Protein AF-0000000085232659 (afdb_homodimer)

Nearest PDB structures (foldseek):
  5zkt-assembly1_A  TM=5.871E-01  e=2.850E+00  Oryza sativa Japonica Group
  7vp2-assembly1_B  TM=5.818E-01  e=3.569E+00  Arabidopsis thaliana
  7vp4-assembly1_B  TM=5.815E-01  e=6.034E+00  Arabidopsis thaliana
  7vp2-assembly1_B  TM=5.464E-01  e=2.711E+00  Arabidopsis thaliana
  5zkt-assembly1_A  TM=5.868E-01  e=3.591E+00  Oryza sativa Japonica Group

Secondary structure (DSSP, 8-state):
-----------HHHHHHHHHHHHHHHTTEEE-GGGHHHHHHHHHHHT-S-HHHHHHHHHHHHHHS--------/-----------HHHHHHHHHHHHHHHTTEEE-GGGHHHHHHHHHHHT-SSHHHHHHHHHHHHHHS--------

Solvent-accessible surface area (backbone atoms only — not comparable to full-atom values): 8697 Å² total; per-residue (Å²): 127,80,76,66,77,81,78,80,81,75,52,71,67,55,50,52,53,49,53,52,51,53,53,59,47,56,74,28,44,46,50,25,50,88,32,39,65,60,51,52,50,50,30,60,74,71,66,48,93,46,57,28,52,47,44,43,52,44,51,49,43,51,71,65,55,67,59,64,64,79,72,74,131,126,84,77,66,78,82,79,81,82,74,50,72,67,55,50,52,53,49,52,52,52,52,54,60,46,56,73,29,44,45,49,26,52,87,32,38,64,60,51,51,49,49,29,60,72,71,68,49,92,47,56,29,52,46,44,43,53,45,50,49,42,50,72,64,54,65,60,65,67,79,74,74,130

Radius of gyration: 20.01 Å; Cα contacts (8 Å, |Δi|>4): 107; chains: 2; bounding box: 50×51×41 Å

Organism: Amphiprion ocellaris (NCBI:txid80972)

pLDDT: mean 86.61, std 15.6, range [41.09, 98.44]

Structure (mmCIF, N/CA/C/O backbone):
data_AF-0000000085232659-model_v1
#
loop_
_entity.id
_entity.type
_entity.pdbx_description
1 polymer 'Uncharacterized protein'
#
loop_
_atom_site.group_PDB
_atom_site.id
_atom_site.type_symbol
_atom_site.label_atom_id
_atom_site.label_alt_id
_atom_site.label_comp_id
_atom_site.label_asym_id
_atom_site.label_entity_id
_atom_site.label_seq_id
_atom_site.pdbx_PDB_ins_code
_atom_site.Cartn_x
_atom_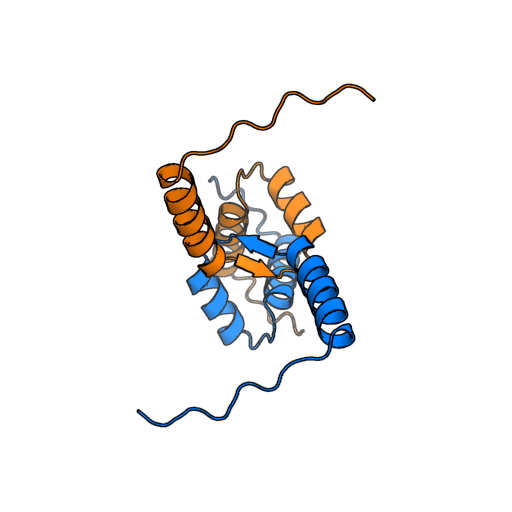site.Cartn_y
_atom_site.Cartn_z
_atom_site.occupancy
_atom_site.B_iso_or_equiv
_atom_site.auth_seq_id
_atom_site.auth_comp_id
_atom_site.auth_asym_id
_atom_site.auth_atom_id
_atom_site.pdbx_PDB_model_num
ATOM 1 N N . MET A 1 1 ? -26.594 26.578 -4.797 1 50.31 1 MET A N 1
ATOM 2 C CA . MET A 1 1 ? -25.594 25.781 -4.094 1 50.31 1 MET A CA 1
ATOM 3 C C . MET A 1 1 ? -26.203 25.094 -2.875 1 50.31 1 MET A C 1
ATOM 5 O O . MET A 1 1 ? -26.781 25.75 -2.012 1 50.31 1 MET A O 1
ATOM 9 N N . ALA A 1 2 ? -26.703 23.875 -2.996 1 59.41 2 ALA A N 1
ATOM 10 C CA . ALA A 1 2 ? -27.328 23.219 -1.857 1 59.41 2 ALA A CA 1
ATOM 11 C C . ALA A 1 2 ? -26.438 23.266 -0.625 1 59.41 2 ALA A C 1
ATOM 13 O O . ALA A 1 2 ? -25.219 23.109 -0.729 1 59.41 2 ALA A O 1
ATOM 14 N N . LYS A 1 3 ? -26.797 24.109 0.342 1 60.75 3 LYS A N 1
ATOM 15 C CA . LYS A 1 3 ? -26.062 24.141 1.608 1 60.75 3 LYS A CA 1
ATOM 16 C C . LYS A 1 3 ? -25.875 22.734 2.172 1 60.75 3 LYS A C 1
ATOM 18 O O . LYS A 1 3 ? -26.844 22 2.336 1 60.75 3 LYS A O 1
ATOM 23 N N . GLY A 1 4 ? -24.922 22.109 1.786 1 60.62 4 GLY A N 1
ATOM 24 C CA . GLY A 1 4 ? -24.656 20.797 2.348 1 60.62 4 GLY A CA 1
ATOM 25 C C . GLY A 1 4 ? -24.938 20.719 3.834 1 60.62 4 GLY A C 1
ATOM 26 O O . GLY A 1 4 ? -25.109 21.734 4.496 1 60.62 4 GLY A O 1
ATOM 27 N N . ARG A 1 5 ? -25.547 19.672 4.301 1 73.56 5 ARG A N 1
ATOM 28 C CA . ARG A 1 5 ? -25.766 19.469 5.73 1 73.56 5 ARG A CA 1
ATOM 29 C C . ARG A 1 5 ? -24.531 19.844 6.539 1 73.56 5 ARG A C 1
ATOM 31 O O . ARG A 1 5 ? -23.406 19.547 6.121 1 73.56 5 ARG A O 1
ATOM 38 N N . PRO A 1 6 ? -24.797 20.766 7.527 1 76.06 6 PRO A N 1
ATOM 39 C CA . PRO A 1 6 ? -23.641 21.125 8.344 1 76.06 6 PRO A CA 1
ATOM 40 C C . PRO A 1 6 ? -22.828 19.906 8.781 1 76.06 6 PRO A C 1
ATOM 42 O O . PRO A 1 6 ? -23.391 18.844 9.07 1 76.06 6 PRO A O 1
ATOM 45 N N . ARG A 1 7 ? -21.453 19.844 8.602 1 74.94 7 ARG A N 1
ATOM 46 C CA . ARG A 1 7 ? -20.562 18.75 9.008 1 74.94 7 ARG A CA 1
ATOM 47 C C . ARG A 1 7 ? -20.594 18.562 10.523 1 74.94 7 ARG A C 1
ATOM 49 O O . ARG A 1 7 ? -20.609 19.547 11.273 1 74.94 7 ARG A O 1
ATOM 56 N N . ARG A 1 8 ? -21.078 17.422 11.086 1 81.94 8 ARG A N 1
ATOM 57 C CA . ARG A 1 8 ? -20.984 17.078 12.5 1 81.94 8 ARG A CA 1
ATOM 58 C C . ARG A 1 8 ? -19.562 17.21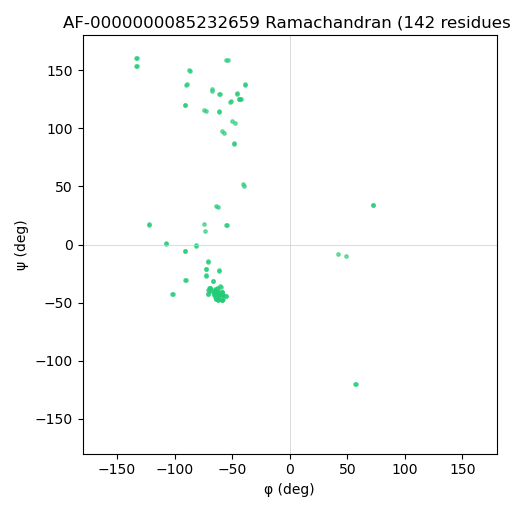9 13.008 1 81.94 8 ARG A C 1
ATOM 60 O O . ARG A 1 8 ? -18.625 16.766 12.344 1 81.94 8 ARG A O 1
ATOM 67 N N . ILE A 1 9 ? -19.453 18.094 14.094 1 87.69 9 ILE A N 1
ATOM 68 C CA . ILE A 1 9 ? -18.125 18.234 14.695 1 87.69 9 ILE A CA 1
ATOM 69 C C . ILE A 1 9 ? -17.812 16.969 15.516 1 87.69 9 ILE A C 1
ATOM 71 O O . ILE A 1 9 ? -18.562 16.625 16.422 1 87.69 9 ILE A O 1
ATOM 75 N N . ARG A 1 10 ? -16.797 16.156 15.156 1 84 10 ARG A N 1
ATOM 76 C CA . ARG A 1 10 ? -16.375 14.961 15.883 1 84 10 ARG A CA 1
ATOM 77 C C . ARG A 1 10 ? -15.766 15.328 17.234 1 84 10 ARG A C 1
ATOM 79 O O . ARG A 1 10 ? -15.117 16.375 17.359 1 84 10 ARG A O 1
ATOM 86 N N . SER A 1 11 ? -16.125 14.68 18.234 1 90.62 11 SER A N 1
ATOM 87 C CA . SER A 1 11 ? -15.57 14.883 19.562 1 90.62 11 SER A CA 1
ATOM 88 C C . SER A 1 11 ? -14.047 14.742 19.547 1 90.62 11 SER A C 1
ATOM 90 O O . SER A 1 11 ? -13.484 14.18 18.609 1 90.62 11 SER A O 1
ATOM 92 N N . ALA A 1 12 ? -13.438 15.336 20.594 1 91 12 ALA A N 1
ATOM 93 C CA . ALA A 1 12 ? -11.992 15.227 20.75 1 91 12 ALA A CA 1
ATOM 94 C C . ALA A 1 12 ? -11.562 13.766 20.859 1 91 12 ALA A C 1
ATOM 96 O O . ALA A 1 12 ? -10.523 13.375 20.328 1 91 12 ALA A O 1
ATOM 97 N N . GLU A 1 13 ? -12.297 12.977 21.625 1 92.88 13 GLU A N 1
ATOM 98 C CA . GLU A 1 13 ? -12.016 11.555 21.812 1 92.88 13 GLU A CA 1
ATOM 99 C C . GLU A 1 13 ? -12.039 10.812 20.484 1 92.88 13 GLU A C 1
ATOM 101 O O . GLU A 1 13 ? -11.164 9.984 20.203 1 92.88 13 GLU A O 1
ATOM 106 N N . HIS A 1 14 ? -13.016 11.07 19.781 1 93.75 14 HIS A N 1
ATOM 107 C CA . HIS A 1 14 ? -13.125 10.438 18.469 1 93.75 14 HIS A CA 1
ATOM 108 C C . HIS A 1 14 ? -11.938 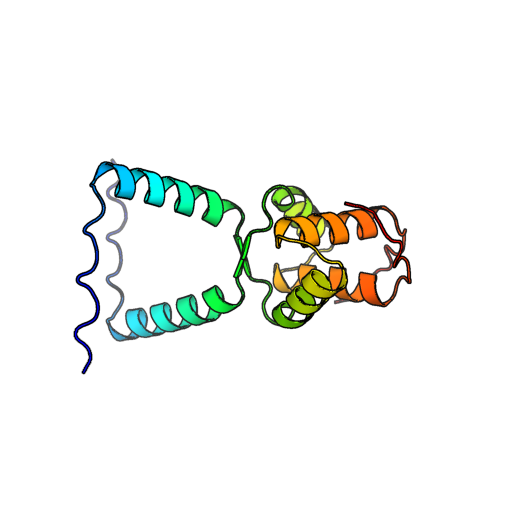10.797 17.594 1 93.75 14 HIS A C 1
ATOM 110 O O . HIS A 1 14 ? -11.414 9.945 16.875 1 93.75 14 HIS A O 1
ATOM 116 N N . LYS A 1 15 ? -11.609 11.992 17.656 1 93.38 15 LYS A N 1
ATOM 117 C CA . LYS A 1 15 ? -10.492 12.453 16.844 1 93.38 15 LYS A CA 1
ATOM 118 C C . LYS A 1 15 ? -9.203 11.727 17.219 1 93.38 15 LYS A C 1
ATOM 120 O O . LYS A 1 15 ? -8.414 11.359 16.344 1 93.38 15 LYS A O 1
ATOM 125 N N . LEU A 1 16 ? -9.016 11.594 18.453 1 93.31 16 LEU A N 1
ATOM 126 C CA . LEU A 1 16 ? -7.824 10.906 18.938 1 93.31 16 LEU A CA 1
ATOM 127 C C . LEU A 1 16 ? -7.832 9.438 18.516 1 93.31 16 LEU A C 1
ATOM 129 O O . LEU A 1 16 ? -6.801 8.906 18.109 1 93.31 16 LEU A O 1
ATOM 133 N N . LYS A 1 17 ? -8.906 8.805 18.656 1 94.12 17 LYS A N 1
ATOM 134 C CA . LYS A 1 17 ? -9.031 7.402 18.266 1 94.12 17 LYS A CA 1
ATOM 135 C C . LYS A 1 17 ? -8.789 7.227 16.766 1 94.12 17 LYS A C 1
ATOM 137 O O . LYS A 1 17 ? -8.117 6.277 16.344 1 94.12 17 LYS A O 1
ATOM 142 N N . LYS A 1 18 ? -9.328 8.141 16.062 1 93.19 18 LYS A N 1
ATOM 143 C CA . LYS A 1 18 ? -9.156 8.086 14.617 1 93.19 18 LYS A CA 1
ATOM 144 C C . LYS A 1 18 ? -7.688 8.242 14.234 1 93.19 18 LYS A C 1
ATOM 146 O O . LYS A 1 18 ? -7.188 7.516 13.367 1 93.19 18 LYS A O 1
ATOM 151 N N . THR A 1 19 ? -7.074 9.227 14.859 1 92.38 19 THR A N 1
ATOM 152 C CA . THR A 1 19 ? -5.652 9.453 14.609 1 92.38 19 THR A CA 1
ATOM 153 C C . THR A 1 19 ? -4.852 8.18 14.875 1 92.38 19 THR A C 1
ATOM 155 O O . THR A 1 19 ? -3.945 7.844 14.109 1 92.38 19 THR A O 1
ATOM 158 N N . GLY A 1 20 ? -5.102 7.496 15.938 1 91 20 GLY A N 1
ATOM 159 C CA . GLY A 1 20 ? -4.438 6.242 16.266 1 91 20 GLY A CA 1
ATOM 160 C C . GLY A 1 20 ? -4.676 5.156 15.234 1 91 20 GLY A C 1
ATOM 161 O O . GLY A 1 20 ? -3.742 4.449 14.844 1 91 20 GLY A O 1
ATOM 162 N N . TYR A 1 21 ? -5.828 5.07 14.812 1 90.25 21 TYR A N 1
ATOM 163 C CA . TYR A 1 21 ? -6.203 4.094 13.797 1 90.25 21 TYR A CA 1
ATOM 164 C C . TYR A 1 21 ? -5.48 4.371 12.484 1 90.25 21 TYR A C 1
ATOM 166 O O . TYR A 1 21 ? -4.93 3.453 11.867 1 90.25 21 TYR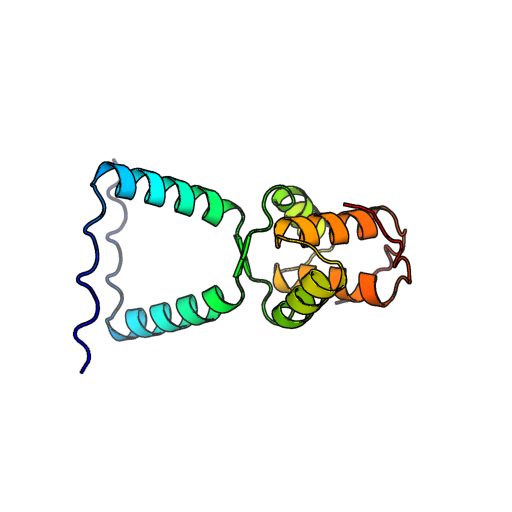 A O 1
ATOM 174 N N . ASP A 1 22 ? -5.48 5.527 12.094 1 90.81 22 ASP A N 1
ATOM 175 C CA . ASP A 1 22 ? -4.812 5.922 10.859 1 90.81 22 ASP A CA 1
ATOM 176 C C . ASP A 1 22 ? -3.309 5.664 10.945 1 90.81 22 ASP A C 1
ATOM 178 O O . ASP A 1 22 ? -2.693 5.234 9.969 1 90.81 22 ASP A O 1
ATOM 182 N N . GLN A 1 23 ? -2.789 5.969 12.094 1 93.56 23 GLN A N 1
ATOM 183 C CA . GLN A 1 23 ? -1.363 5.746 12.305 1 93.56 23 GLN A CA 1
ATOM 184 C C . GLN A 1 23 ? -1.018 4.262 12.211 1 93.56 23 GLN A C 1
ATOM 186 O O . GLN A 1 23 ? 0.007 3.895 11.633 1 93.56 23 GLN A O 1
ATOM 191 N N . SER A 1 24 ? -1.817 3.439 12.742 1 91.88 24 SER A N 1
ATOM 192 C CA . SER A 1 24 ? -1.597 1.997 12.711 1 91.88 24 SER A CA 1
ATOM 193 C C . SER A 1 24 ? -1.671 1.464 11.281 1 91.88 24 SER A C 1
ATOM 195 O O . 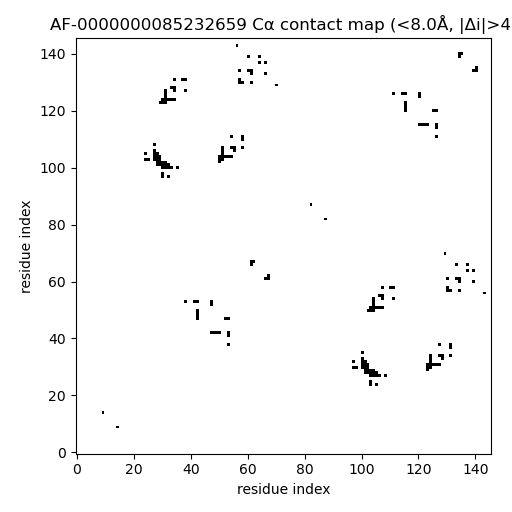SER A 1 24 ? -0.878 0.602 10.898 1 91.88 24 SER A O 1
ATOM 197 N N . ARG A 1 25 ? -2.533 1.959 10.531 1 93.31 25 ARG A N 1
ATOM 198 C CA . ARG A 1 25 ? -2.709 1.529 9.148 1 93.31 25 ARG A CA 1
ATOM 199 C C . ARG A 1 25 ? -1.534 1.975 8.281 1 93.31 25 ARG A C 1
ATOM 201 O O . ARG A 1 25 ? -1.12 1.256 7.371 1 93.31 25 ARG A O 1
ATOM 208 N N . ALA A 1 26 ? -1.113 3.145 8.625 1 93.94 26 ALA A N 1
ATOM 209 C CA . ALA A 1 26 ? -0.032 3.736 7.844 1 93.94 26 ALA A CA 1
ATOM 210 C C . ALA A 1 26 ? 1.231 2.885 7.922 1 93.94 26 ALA A C 1
ATOM 212 O O . ALA A 1 26 ? 2.061 2.908 7.008 1 93.94 26 ALA A O 1
ATOM 213 N N . LYS A 1 27 ? 1.312 2.061 8.977 1 95.44 27 LYS A N 1
ATOM 214 C CA . LYS A 1 27 ? 2.506 1.249 9.195 1 95.44 27 LYS A CA 1
ATOM 215 C C . LYS A 1 27 ? 2.582 0.105 8.188 1 95.44 27 LYS A C 1
ATOM 217 O O . LYS A 1 27 ? 3.668 -0.39 7.879 1 95.44 27 LYS A O 1
ATOM 222 N N . THR A 1 28 ? 1.475 -0.257 7.598 1 96.81 28 THR A N 1
ATOM 223 C CA . THR A 1 28 ? 1.451 -1.411 6.703 1 96.81 28 THR A CA 1
ATOM 224 C C . THR A 1 28 ? 0.953 -1.014 5.316 1 96.81 28 THR A C 1
ATOM 226 O O . THR A 1 28 ? 0.534 -1.868 4.535 1 96.81 28 THR A O 1
ATOM 229 N N . ARG A 1 29 ? 0.987 0.325 5.051 1 97.56 29 ARG A N 1
ATOM 230 C CA . ARG A 1 29 ? 0.633 0.805 3.719 1 97.56 29 ARG A CA 1
ATOM 231 C C . ARG A 1 29 ? 1.859 0.868 2.814 1 97.56 29 ARG A C 1
ATOM 233 O O . ARG A 1 29 ? 2.939 1.269 3.254 1 97.56 29 ARG A O 1
ATOM 240 N N . ILE A 1 30 ? 1.677 0.413 1.541 1 97.88 30 ILE A N 1
ATOM 241 C CA . ILE A 1 30 ? 2.768 0.416 0.573 1 97.88 30 ILE A CA 1
ATOM 242 C C . ILE A 1 30 ? 2.283 1.002 -0.751 1 97.88 30 ILE A C 1
ATOM 244 O O . ILE A 1 30 ? 1.081 1.017 -1.026 1 97.88 30 ILE A O 1
ATOM 248 N N . ASN A 1 31 ? 3.211 1.578 -1.531 1 97.94 31 ASN A N 1
ATOM 249 C CA . ASN A 1 31 ? 2.924 2.076 -2.873 1 97.94 31 ASN A CA 1
ATOM 250 C C . ASN A 1 31 ? 3.178 1.01 -3.934 1 97.94 31 ASN A C 1
ATOM 252 O O . ASN A 1 31 ? 4.312 0.56 -4.109 1 97.94 31 ASN A O 1
ATOM 256 N N . ILE A 1 32 ? 2.113 0.674 -4.676 1 98.44 32 ILE A N 1
ATOM 257 C CA . ILE A 1 32 ? 2.291 -0.396 -5.648 1 98.44 32 ILE A CA 1
ATOM 258 C C . ILE A 1 32 ? 2.303 0.187 -7.062 1 98.44 32 ILE A C 1
ATOM 260 O O . ILE A 1 32 ? 2.424 -0.549 -8.039 1 98.44 32 ILE A O 1
ATOM 264 N N . GLY A 1 33 ? 2.186 1.431 -7.172 1 96.25 33 GLY A N 1
ATOM 265 C CA . GLY A 1 33 ? 2.436 2.162 -8.406 1 96.25 33 GLY A CA 1
ATOM 266 C C . GLY A 1 33 ? 1.592 1.677 -9.57 1 96.25 33 GLY A C 1
ATOM 267 O O . GLY A 1 33 ? 0.364 1.624 -9.469 1 96.25 33 GLY A O 1
ATOM 268 N N . GLU A 1 34 ? 2.348 1.223 -10.609 1 96.56 34 GLU A N 1
ATOM 269 C CA . GLU A 1 34 ? 1.698 0.888 -11.875 1 96.56 34 GLU A CA 1
ATOM 270 C C . GLU A 1 34 ? 0.875 -0.39 -11.75 1 96.56 34 GLU A C 1
ATOM 272 O O . GLU A 1 34 ? 0.016 -0.667 -12.594 1 96.56 34 GLU A O 1
ATOM 277 N N . ALA A 1 35 ? 1.07 -1.122 -10.742 1 98.06 35 ALA A N 1
ATOM 278 C CA . ALA A 1 35 ? 0.367 -2.391 -10.562 1 98.06 35 ALA A CA 1
ATOM 279 C C . ALA A 1 35 ? -1.035 -2.164 -10 1 98.06 35 ALA A C 1
ATOM 281 O O . ALA A 1 35 ? -1.848 -3.092 -9.953 1 98.06 35 ALA A O 1
ATOM 282 N N . PHE A 1 36 ? -1.371 -0.956 -9.758 1 98.31 36 PHE A N 1
ATOM 283 C CA . PHE A 1 36 ? -2.568 -0.653 -8.977 1 98.31 36 PHE A CA 1
ATOM 284 C C . PHE A 1 36 ? -3.816 -1.171 -9.688 1 98.31 36 PHE A C 1
ATOM 286 O O . PHE A 1 36 ? -4.652 -1.834 -9.07 1 98.31 36 PHE A O 1
ATOM 293 N N . GLN A 1 37 ? -3.893 -0.872 -10.93 1 97.94 37 GLN A N 1
ATOM 294 C CA . GLN A 1 37 ? -5.098 -1.282 -11.648 1 97.94 37 GLN A CA 1
ATOM 295 C C . GLN A 1 37 ? -5.195 -2.803 -11.727 1 97.94 37 GLN A C 1
ATOM 297 O O . GLN A 1 37 ? -6.273 -3.373 -11.531 1 97.94 37 GLN A O 1
ATOM 302 N N . ARG A 1 38 ? -4.133 -3.449 -12.008 1 97.5 38 ARG A N 1
ATOM 303 C CA . ARG A 1 38 ? -4.117 -4.906 -12.055 1 97.5 38 ARG A CA 1
ATOM 304 C C . ARG A 1 38 ? -4.461 -5.508 -10.695 1 97.5 38 ARG A C 1
ATOM 306 O O . ARG A 1 38 ? -5.125 -6.543 -10.617 1 97.5 38 ARG A O 1
ATOM 313 N N . TRP A 1 39 ? -3.979 -4.844 -9.727 1 97.94 39 TRP A N 1
ATOM 314 C CA . TRP A 1 39 ? -4.242 -5.262 -8.352 1 97.94 39 TRP A CA 1
ATOM 315 C C . TRP A 1 39 ? -5.734 -5.203 -8.039 1 97.94 39 TRP A C 1
ATOM 317 O O . TRP A 1 39 ? -6.297 -6.148 -7.484 1 97.94 39 TRP A O 1
ATOM 327 N N . ARG A 1 40 ? -6.348 -4.09 -8.438 1 98 40 ARG A N 1
ATOM 328 C CA . ARG A 1 40 ? -7.781 -3.916 -8.227 1 98 40 ARG A CA 1
ATOM 329 C C . ARG A 1 40 ? -8.578 -4.941 -9.023 1 98 40 ARG A C 1
ATOM 331 O O . ARG A 1 40 ? -9.57 -5.488 -8.523 1 98 40 ARG A O 1
ATOM 338 N N . ASP A 1 41 ? -8.172 -5.211 -10.195 1 97.5 41 ASP A N 1
ATOM 339 C CA . ASP A 1 41 ? -8.836 -6.188 -11.047 1 97.5 41 ASP A CA 1
ATOM 340 C C . ASP A 1 41 ? -8.773 -7.586 -10.43 1 97.5 41 ASP A C 1
ATOM 342 O O . ASP A 1 41 ? -9.758 -8.32 -10.453 1 97.5 41 ASP A O 1
ATOM 346 N N . LEU A 1 42 ? -7.672 -7.926 -9.938 1 95.31 42 LEU A N 1
ATOM 347 C CA . LEU A 1 42 ? -7.516 -9.234 -9.312 1 95.31 42 LEU A CA 1
ATOM 348 C C . LEU A 1 42 ? -8.375 -9.344 -8.055 1 95.31 42 LEU A C 1
ATOM 350 O O . LEU A 1 42 ? -8.977 -10.391 -7.805 1 95.31 42 LEU A O 1
ATOM 354 N N . ARG A 1 43 ? -8.383 -8.242 -7.27 1 97.25 43 ARG A N 1
ATOM 355 C CA . ARG A 1 43 ? -9.195 -8.234 -6.055 1 97.25 43 ARG A CA 1
ATOM 356 C C . ARG A 1 43 ? -10.664 -8.492 -6.379 1 97.25 43 ARG A C 1
ATOM 358 O O . ARG A 1 43 ? -11.328 -9.266 -5.688 1 97.25 43 ARG A O 1
ATOM 365 N N . GLU A 1 44 ? -11.133 -7.855 -7.422 1 97.12 44 GLU A N 1
ATOM 366 C CA . GLU A 1 44 ? -12.523 -8.023 -7.844 1 97.12 44 GLU A CA 1
ATOM 367 C C . GLU A 1 44 ? -12.758 -9.406 -8.438 1 97.12 44 GLU A C 1
ATOM 369 O O . GLU A 1 44 ? -13.781 -10.039 -8.172 1 97.12 44 GLU A O 1
ATOM 374 N N . LEU A 1 45 ? -11.859 -9.812 -9.219 1 94.31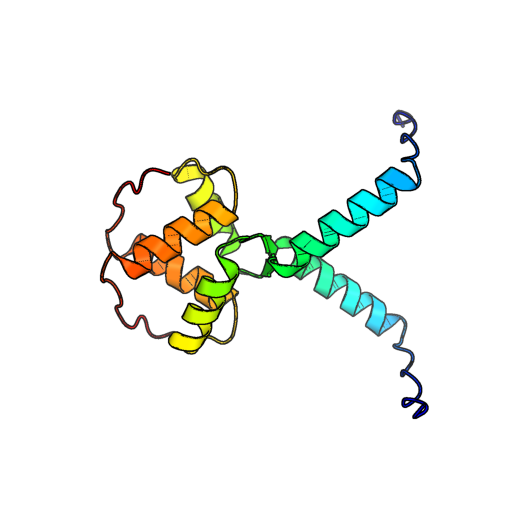 45 LEU A N 1
ATOM 375 C CA . LEU A 1 45 ? -11.977 -11.102 -9.883 1 94.31 45 LEU A CA 1
ATOM 376 C C . LEU A 1 45 ? -12.094 -12.234 -8.867 1 94.31 45 LEU A C 1
ATOM 378 O O . LEU A 1 45 ? -12.891 -13.156 -9.047 1 94.31 45 LEU A O 1
ATOM 382 N N . LYS A 1 46 ? -11.305 -12.148 -7.801 1 93.88 46 LYS A N 1
ATOM 383 C CA . LYS A 1 46 ? -11.258 -13.219 -6.809 1 93.88 46 LYS A CA 1
ATOM 384 C C . LYS A 1 46 ? -12.273 -12.977 -5.691 1 93.88 46 LYS A C 1
ATOM 386 O O . LYS A 1 46 ? -12.422 -13.805 -4.793 1 93.88 46 LYS A O 1
ATOM 391 N N . GLY A 1 47 ? -12.914 -11.883 -5.691 1 95.88 47 GLY A N 1
ATOM 392 C CA . GLY A 1 47 ? -13.953 -11.57 -4.723 1 95.88 47 GLY A CA 1
ATOM 393 C C . GLY A 1 47 ? -13.414 -11.281 -3.336 1 95.88 47 GLY A C 1
ATOM 394 O O . GLY A 1 47 ? -14.008 -11.695 -2.336 1 95.88 47 GLY A O 1
ATOM 395 N N . MET A 1 48 ? -12.273 -10.695 -3.301 1 95.88 48 MET A N 1
ATOM 396 C CA . MET A 1 48 ? -11.648 -10.359 -2.023 1 95.88 48 MET A CA 1
ATOM 397 C C . MET A 1 48 ? -12.117 -9 -1.521 1 95.88 48 MET A C 1
ATOM 399 O O . MET A 1 48 ? -12.383 -8.102 -2.318 1 95.88 48 MET A O 1
ATOM 403 N N . LYS A 1 49 ? -12.164 -8.867 -0.238 1 96.31 49 LYS A N 1
ATOM 404 C CA . LYS A 1 49 ? -12.734 -7.664 0.358 1 96.31 49 LYS A CA 1
ATOM 405 C C . LYS A 1 49 ? -11.672 -6.594 0.57 1 96.31 49 LYS A C 1
ATOM 407 O O . LYS A 1 49 ? -11.961 -5.398 0.531 1 96.31 49 LYS A O 1
ATOM 412 N N . THR A 1 50 ? -10.375 -7.066 0.813 1 97.62 50 THR A N 1
ATOM 413 C CA . THR A 1 50 ? -9.352 -6.105 1.205 1 97.62 50 THR A CA 1
ATOM 414 C C . THR A 1 50 ? -8.07 -6.328 0.407 1 97.62 50 THR A C 1
ATOM 416 O O . THR A 1 50 ? -7.852 -7.41 -0.138 1 97.62 50 THR A O 1
ATOM 419 N N . ASP A 1 51 ? -7.316 -5.297 0.413 1 98.19 51 ASP A N 1
ATOM 420 C CA . ASP A 1 51 ? -6.004 -5.398 -0.211 1 98.19 51 ASP A CA 1
ATOM 421 C C . ASP A 1 51 ? -5.102 -6.359 0.561 1 98.19 51 ASP A C 1
ATOM 423 O O . ASP A 1 51 ? -4.246 -7.023 -0.028 1 98.19 51 ASP A O 1
ATOM 427 N N . ALA A 1 52 ? -5.297 -6.434 1.827 1 98.19 52 ALA A N 1
ATOM 428 C CA . ALA A 1 52 ? -4.539 -7.371 2.65 1 98.19 52 ALA A CA 1
ATOM 429 C C . ALA A 1 52 ? -4.773 -8.812 2.199 1 98.19 52 ALA A C 1
ATOM 431 O O . ALA A 1 52 ? -3.842 -9.617 2.168 1 98.19 52 ALA A O 1
ATOM 432 N N . GLU A 1 53 ? -5.973 -9.094 1.785 1 97.88 53 GLU A N 1
ATOM 433 C CA . GLU A 1 53 ? -6.305 -10.43 1.305 1 97.88 53 GLU A CA 1
ATOM 434 C C . GLU A 1 53 ? -5.602 -10.734 -0.015 1 97.88 53 GLU A C 1
ATOM 436 O O . GLU A 1 53 ? -5.125 -11.852 -0.229 1 97.88 53 GLU A O 1
ATOM 441 N N . VAL A 1 54 ? -5.535 -9.805 -0.84 1 97.56 54 VAL A N 1
ATOM 442 C CA . VAL A 1 54 ? -4.859 -9.984 -2.121 1 97.56 54 VAL A CA 1
ATOM 443 C C . VAL A 1 54 ? -3.377 -10.273 -1.888 1 97.56 54 VAL A C 1
ATOM 445 O O . VAL A 1 54 ? -2.805 -11.164 -2.523 1 97.56 54 VAL A O 1
ATOM 448 N N . ALA A 1 55 ? -2.838 -9.516 -0.975 1 98.12 55 ALA A N 1
ATOM 449 C CA . ALA A 1 55 ? -1.417 -9.68 -0.68 1 98.12 55 ALA A CA 1
ATOM 450 C C . ALA A 1 55 ? -1.123 -11.078 -0.145 1 98.12 55 ALA A C 1
ATOM 452 O O . ALA A 1 55 ? -0.172 -11.734 -0.583 1 98.12 55 ALA A O 1
ATOM 453 N N . VAL A 1 56 ? -1.928 -11.523 0.769 1 97.06 56 VAL A N 1
ATOM 454 C CA . VAL A 1 56 ? -1.748 -12.859 1.33 1 97.06 56 VAL A CA 1
ATOM 455 C C . VAL A 1 56 ? -1.931 -13.906 0.237 1 97.06 56 VAL A C 1
ATOM 457 O O . VAL A 1 56 ? -1.162 -14.867 0.156 1 97.06 56 VAL A O 1
ATOM 460 N N . PHE A 1 57 ? -2.936 -13.719 -0.579 1 94.75 57 PHE A N 1
ATOM 461 C CA . PHE A 1 57 ? -3.23 -14.633 -1.67 1 94.75 57 PHE A CA 1
ATOM 462 C C . PHE A 1 57 ? -2.043 -14.75 -2.617 1 94.75 57 PHE A C 1
ATOM 464 O O . PHE A 1 57 ? -1.625 -15.859 -2.969 1 94.75 57 PHE A O 1
ATOM 471 N N . LEU A 1 58 ? -1.45 -13.625 -3.029 1 93.94 58 LEU A N 1
ATOM 472 C CA . LEU A 1 58 ? -0.343 -13.617 -3.979 1 93.94 58 LEU A CA 1
ATOM 473 C C . LEU A 1 58 ? 0.916 -14.211 -3.35 1 93.94 58 LEU A C 1
ATOM 475 O O . LEU A 1 58 ? 1.646 -14.961 -3.998 1 93.94 58 LEU A O 1
ATOM 479 N N . LEU A 1 59 ? 1.124 -13.945 -2.119 1 94.56 59 LEU A N 1
ATOM 480 C CA . LEU A 1 59 ? 2.299 -14.469 -1.432 1 94.56 59 LEU A CA 1
ATOM 481 C C . LEU A 1 59 ? 2.176 -15.969 -1.212 1 94.56 59 LEU A C 1
ATOM 483 O O . LEU A 1 59 ? 3.162 -16.703 -1.323 1 94.56 59 LEU A O 1
ATOM 487 N N . ASP A 1 60 ? 0.978 -16.344 -0.891 1 91.94 60 ASP A N 1
ATOM 488 C CA . ASP A 1 60 ? 0.745 -17.766 -0.724 1 91.94 60 ASP A CA 1
ATOM 489 C C . ASP A 1 60 ? 0.974 -18.516 -2.035 1 91.94 60 ASP A C 1
ATOM 491 O O . ASP A 1 60 ? 1.574 -19.594 -2.043 1 91.94 60 ASP A O 1
ATOM 495 N N . ARG A 1 61 ? 0.507 -18.016 -3.027 1 88.75 61 ARG A N 1
ATOM 496 C CA . ARG A 1 61 ? 0.681 -18.641 -4.332 1 88.75 61 ARG A CA 1
ATOM 497 C C . ARG A 1 61 ? 2.152 -18.688 -4.73 1 88.75 61 ARG A C 1
ATOM 499 O O . ARG A 1 61 ? 2.617 -19.656 -5.316 1 88.75 61 ARG A O 1
ATOM 506 N N . TRP A 1 62 ? 2.762 -17.609 -4.449 1 87.75 62 TRP A N 1
ATOM 507 C CA . TRP A 1 62 ? 4.199 -17.578 -4.703 1 87.75 62 TRP A CA 1
ATOM 508 C C . TRP A 1 62 ? 4.914 -18.672 -3.918 1 87.75 62 TRP A C 1
ATOM 510 O O . TRP A 1 62 ? 5.805 -19.344 -4.445 1 87.75 62 TRP A O 1
ATOM 520 N N . ALA A 1 63 ? 4.535 -18.844 -2.783 1 86.56 63 ALA A N 1
ATOM 521 C CA . ALA A 1 63 ? 5.18 -19.812 -1.902 1 86.56 63 ALA A CA 1
ATOM 522 C C . ALA A 1 63 ? 4.828 -21.234 -2.312 1 86.56 63 ALA A C 1
ATOM 524 O O . ALA A 1 63 ? 5.633 -22.156 -2.145 1 86.56 63 ALA A O 1
ATOM 525 N N . THR A 1 64 ? 3.668 -21.422 -2.955 1 83.12 64 THR A N 1
ATOM 526 C CA . THR A 1 64 ? 3.178 -22.781 -3.211 1 83.12 64 THR A CA 1
ATOM 527 C C . THR A 1 64 ? 3.438 -23.188 -4.656 1 83.12 64 THR A C 1
ATOM 529 O O . THR A 1 64 ? 3.633 -24.359 -4.953 1 83.12 64 THR A O 1
ATOM 532 N N . CYS A 1 65 ? 3.205 -22.312 -5.57 1 76.12 65 CYS A N 1
ATOM 533 C CA . CYS A 1 65 ? 3.205 -22.672 -6.984 1 76.12 65 CYS A CA 1
ATOM 534 C C . CYS A 1 65 ? 4.625 -22.891 -7.488 1 76.12 65 CYS A C 1
ATOM 536 O O . CYS A 1 65 ? 4.84 -23.625 -8.445 1 76.12 65 CYS A O 1
ATOM 538 N N . GLY A 1 66 ? 5.539 -23.078 -6.711 1 64.12 66 GLY A N 1
ATOM 539 C CA . GLY A 1 66 ? 6.879 -23.391 -7.188 1 64.12 66 GLY A CA 1
ATOM 540 C C . GLY A 1 66 ? 7.297 -22.547 -8.383 1 64.12 66 GLY A C 1
ATOM 541 O O . GLY A 1 66 ? 8.266 -22.875 -9.07 1 64.12 66 GLY A O 1
ATOM 542 N N . CYS A 1 67 ? 6.398 -21.797 -8.914 1 61.69 67 CYS A N 1
ATOM 543 C CA . CYS A 1 67 ? 6.793 -20.969 -10.047 1 61.69 67 CYS A CA 1
ATOM 544 C C . CYS A 1 67 ? 7.832 -19.938 -9.633 1 61.69 67 CYS A C 1
ATOM 546 O O . CYS A 1 67 ? 7.504 -18.766 -9.445 1 61.69 67 CYS A O 1
ATOM 548 N N . HIS A 1 68 ? 8.617 -20.312 -8.727 1 59.94 68 HIS A N 1
ATOM 549 C CA . HIS A 1 68 ? 9.695 -19.453 -8.25 1 59.94 68 HIS A CA 1
ATOM 550 C C . HIS A 1 68 ? 10.586 -18.984 -9.398 1 59.94 68 HIS A C 1
ATOM 552 O O . HIS A 1 68 ? 11.703 -18.531 -9.18 1 59.94 68 HIS A O 1
ATOM 558 N N . GLY A 1 69 ? 10.008 -19.141 -10.562 1 52.78 69 GLY A N 1
ATOM 559 C CA . GLY A 1 69 ? 10.938 -18.812 -11.633 1 52.78 69 GLY A CA 1
ATOM 560 C C . GLY A 1 69 ? 11.422 -17.375 -11.578 1 52.78 69 GLY A C 1
ATOM 561 O O . GLY A 1 69 ? 10.805 -16.531 -10.914 1 52.78 69 GLY A O 1
ATOM 562 N N . ASN A 1 70 ? 12.742 -17.141 -11.648 1 52.41 70 ASN A N 1
ATOM 563 C CA . ASN A 1 70 ? 13.547 -15.93 -11.719 1 52.41 70 ASN A CA 1
ATOM 564 C C . ASN A 1 70 ? 12.914 -14.891 -12.641 1 52.41 70 ASN A C 1
ATOM 566 O O . ASN A 1 70 ? 13.07 -14.953 -13.859 1 52.41 70 ASN A O 1
ATOM 570 N N . ALA A 1 71 ? 11.758 -14.562 -12.484 1 49.03 71 ALA A N 1
ATOM 571 C CA . ALA A 1 71 ? 11.453 -13.508 -13.453 1 49.03 71 ALA A CA 1
ATOM 572 C C . ALA A 1 71 ? 12.383 -12.312 -13.266 1 49.03 71 ALA A C 1
ATOM 574 O O . ALA A 1 71 ? 12.664 -11.898 -12.141 1 49.03 71 ALA A O 1
ATOM 575 N N . ARG A 1 72 ? 13.414 -12.234 -14.031 1 41.69 72 ARG A N 1
ATOM 576 C CA . ARG A 1 72 ? 14.352 -11.109 -14.102 1 41.69 72 ARG A CA 1
ATOM 577 C C . ARG A 1 72 ? 13.609 -9.781 -14.109 1 41.69 72 ARG A C 1
ATOM 579 O O . ARG A 1 72 ? 12.68 -9.586 -14.891 1 41.69 72 ARG A O 1
ATOM 586 N N . PRO A 1 73 ? 13.953 -8.914 -13.18 1 41.09 73 PRO A N 1
ATOM 587 C CA . PRO A 1 73 ? 13.445 -7.551 -13.375 1 41.09 73 PRO A CA 1
ATOM 588 C C . PRO A 1 73 ? 13.875 -6.945 -14.711 1 41.09 73 PRO A C 1
ATOM 590 O O . PRO A 1 73 ? 14.93 -7.309 -15.242 1 41.09 73 PRO A O 1
ATOM 593 N N . MET B 1 1 ? 21.719 17.859 26.047 1 51.12 1 MET B N 1
ATOM 594 C CA . MET B 1 1 ? 20.828 17.688 24.906 1 51.12 1 MET B CA 1
ATOM 595 C C . MET B 1 1 ? 21.438 18.281 23.641 1 51.12 1 MET B C 1
ATOM 597 O O . MET B 1 1 ? 21.797 19.453 23.609 1 51.12 1 MET B O 1
ATOM 601 N N . ALA B 1 2 ? 22.203 17.516 22.859 1 59.72 2 ALA B N 1
ATOM 602 C CA . ALA B 1 2 ? 22.812 18.062 21.656 1 59.72 2 ALA B CA 1
ATOM 603 C C . ALA B 1 2 ? 21.812 18.844 20.812 1 59.72 2 ALA B C 1
ATOM 605 O O . ALA B 1 2 ? 20.656 18.406 20.656 1 59.72 2 ALA B O 1
ATOM 606 N N . LYS B 1 3 ? 21.891 20.141 20.844 1 61.41 3 LYS B N 1
ATOM 607 C CA . LYS B 1 3 ? 21.047 20.984 20 1 61.41 3 LYS B CA 1
ATOM 608 C C . LYS B 1 3 ? 21.062 20.5 18.562 1 61.41 3 LYS B C 1
ATOM 610 O O . LYS B 1 3 ? 22.141 20.359 17.969 1 61.41 3 LYS B O 1
ATOM 615 N N . GLY B 1 4 ? 20.266 19.641 18.219 1 60.97 4 GLY B N 1
ATOM 616 C CA . GLY B 1 4 ? 20.188 19.203 16.828 1 60.97 4 GLY B CA 1
ATOM 617 C C . GLY B 1 4 ? 20.359 20.344 15.836 1 60.97 4 GLY B C 1
ATOM 618 O O . GLY B 1 4 ? 20.297 21.516 16.203 1 60.97 4 GLY B O 1
ATOM 619 N N . ARG B 1 5 ? 21.094 20.172 14.766 1 73.88 5 ARG B N 1
ATOM 620 C CA . ARG B 1 5 ? 21.219 21.172 13.719 1 73.88 5 ARG B CA 1
ATOM 621 C C . ARG B 1 5 ? 19.859 21.781 13.375 1 73.88 5 ARG B C 1
ATOM 623 O O . ARG B 1 5 ? 18.844 21.078 13.328 1 73.88 5 ARG B O 1
ATOM 630 N N . PRO B 1 6 ? 19.875 23.156 13.477 1 76.56 6 PRO B N 1
ATOM 631 C CA . PRO B 1 6 ? 18.594 23.781 13.141 1 76.56 6 PRO B CA 1
ATOM 632 C C . PRO B 1 6 ? 17.969 23.219 11.867 1 76.56 6 PRO B C 1
ATOM 634 O O . PRO B 1 6 ? 18.688 22.875 10.922 1 76.56 6 PRO B O 1
ATOM 637 N N . ARG B 1 7 ? 16.656 22.797 11.82 1 75.19 7 ARG B N 1
ATOM 638 C CA . ARG B 1 7 ? 15.945 22.266 10.664 1 75.19 7 ARG B CA 1
ATOM 639 C C . ARG B 1 7 ? 15.875 23.312 9.547 1 75.19 7 ARG B C 1
ATOM 641 O O . ARG B 1 7 ? 15.633 24.484 9.812 1 75.19 7 ARG B O 1
ATOM 648 N N . ARG B 1 8 ? 16.516 23.125 8.359 1 82 8 ARG B N 1
ATOM 649 C CA . ARG B 1 8 ? 16.375 23.984 7.184 1 82 8 ARG B CA 1
ATOM 650 C C . ARG B 1 8 ? 14.906 24.172 6.828 1 82 8 ARG B C 1
ATOM 652 O O . ARG B 1 8 ? 14.133 23.219 6.805 1 82 8 ARG B O 1
ATOM 659 N N . ILE B 1 9 ? 14.539 25.531 6.82 1 87.62 9 ILE B N 1
ATOM 660 C CA . ILE B 1 9 ? 13.164 25.828 6.414 1 87.62 9 ILE B CA 1
ATOM 661 C C . ILE B 1 9 ? 13.016 25.625 4.91 1 87.62 9 ILE B C 1
ATOM 663 O O . ILE B 1 9 ? 13.742 26.234 4.117 1 87.62 9 ILE B O 1
ATOM 667 N N . ARG B 1 10 ? 12.219 24.672 4.414 1 84 10 ARG B N 1
ATOM 668 C CA . ARG B 1 10 ? 11.953 24.406 3.004 1 84 10 ARG B CA 1
ATOM 669 C C . ARG B 1 10 ? 11.172 25.547 2.369 1 84 10 ARG B C 1
ATOM 671 O O . ARG B 1 10 ? 10.336 26.172 3.023 1 84 10 ARG B O 1
ATOM 678 N N . SER B 1 11 ? 11.586 25.984 1.266 1 90.69 11 SER B N 1
ATOM 679 C CA . SER B 1 11 ? 10.883 27.016 0.519 1 90.69 11 SER B CA 1
ATOM 680 C C . SER B 1 11 ? 9.43 26.641 0.281 1 90.69 11 SER B C 1
ATOM 682 O O . SER B 1 11 ? 9.055 25.469 0.399 1 90.69 11 SER B O 1
ATOM 684 N N . ALA B 1 12 ? 8.617 27.703 0.019 1 91 12 ALA B N 1
ATOM 685 C CA . ALA B 1 12 ? 7.211 27.484 -0.296 1 91 12 ALA B CA 1
ATOM 686 C C . ALA B 1 12 ? 7.062 26.594 -1.525 1 91 12 ALA B C 1
ATOM 688 O O . ALA B 1 12 ? 6.16 25.75 -1.584 1 91 12 ALA B O 1
ATOM 689 N N . GLU B 1 13 ? 7.859 26.828 -2.561 1 92.75 13 GLU B N 1
ATOM 690 C CA . GLU B 1 13 ? 7.836 26.047 -3.789 1 92.75 13 GLU B CA 1
ATOM 691 C C . GLU B 1 13 ? 8.109 24.562 -3.504 1 92.75 13 GLU B C 1
ATOM 693 O O . GLU B 1 13 ? 7.438 23.688 -4.051 1 92.75 13 GLU B O 1
ATOM 698 N N . HIS B 1 14 ? 9.07 24.359 -2.752 1 93.94 14 HIS B N 1
ATOM 699 C CA . HIS B 1 14 ? 9.406 23 -2.391 1 93.94 14 HIS B CA 1
ATOM 700 C C . HIS B 1 14 ? 8.242 22.312 -1.669 1 93.94 14 HIS B C 1
ATOM 702 O O . HIS B 1 14 ? 7.945 21.141 -1.924 1 93.94 14 HIS B O 1
ATOM 708 N N . LYS B 1 15 ? 7.691 23.062 -0.825 1 93.31 15 LYS B N 1
ATOM 709 C CA . LYS B 1 15 ? 6.57 22.516 -0.064 1 93.31 15 LYS B CA 1
ATOM 710 C C . LYS B 1 15 ? 5.422 22.125 -0.987 1 93.31 15 LYS B C 1
ATOM 712 O O . LYS B 1 15 ? 4.785 21.078 -0.783 1 93.31 15 LYS B O 1
ATOM 717 N N . LEU B 1 16 ? 5.152 22.953 -1.892 1 93.25 16 LEU B N 1
ATOM 718 C CA . LEU B 1 16 ? 4.082 22.688 -2.846 1 93.25 16 LEU B CA 1
ATOM 719 C C . LEU B 1 16 ? 4.398 21.469 -3.693 1 93.25 16 LEU B C 1
ATOM 721 O O . LEU B 1 16 ? 3.523 20.641 -3.945 1 93.25 16 LEU B O 1
ATOM 725 N N . LYS B 1 17 ? 5.559 21.375 -4.164 1 94.19 17 LYS B N 1
ATOM 726 C CA . LYS B 1 17 ? 5.977 20.234 -4.977 1 94.19 17 LYS B CA 1
ATOM 727 C C . LYS B 1 17 ? 5.895 18.922 -4.184 1 94.19 17 LYS B C 1
ATOM 729 O O . LYS B 1 17 ? 5.457 17.906 -4.707 1 94.19 17 LYS B O 1
ATOM 734 N N . LYS B 1 18 ? 6.32 19.062 -2.992 1 93.19 18 LYS B N 1
ATOM 735 C CA . LYS B 1 18 ? 6.281 17.875 -2.129 1 93.19 18 LYS B CA 1
ATOM 736 C C . LYS B 1 18 ? 4.844 17.406 -1.904 1 93.19 18 LYS B C 1
ATOM 738 O O . LYS B 1 18 ? 4.562 16.219 -1.958 1 93.19 18 LYS B O 1
ATOM 743 N N . THR B 1 19 ? 3.996 18.391 -1.604 1 92.31 19 THR B N 1
ATOM 744 C CA . THR B 1 19 ? 2.584 18.078 -1.408 1 92.31 19 THR B CA 1
ATOM 745 C C . THR B 1 19 ? 2.016 17.359 -2.627 1 92.31 19 THR B C 1
ATOM 747 O O . THR B 1 19 ? 1.258 16.391 -2.49 1 92.31 19 THR B O 1
ATOM 750 N N . GLY B 1 20 ? 2.295 17.797 -3.818 1 91 20 GLY B N 1
ATOM 751 C CA . GLY B 1 20 ? 1.855 17.156 -5.051 1 91 20 GLY B CA 1
ATOM 752 C C . GLY B 1 20 ? 2.377 15.742 -5.207 1 91 20 GLY B C 1
ATOM 753 O O . GLY B 1 20 ? 1.628 14.844 -5.59 1 91 20 GLY B O 1
ATOM 754 N N . TYR B 1 21 ? 3.559 15.578 -4.891 1 90.25 21 TYR B N 1
ATOM 755 C CA . TYR B 1 21 ? 4.191 14.266 -4.957 1 90.25 21 TYR B CA 1
ATOM 756 C C . TYR B 1 21 ? 3.535 13.289 -3.984 1 90.25 21 TYR B C 1
ATOM 758 O O . TYR B 1 21 ? 3.219 12.156 -4.348 1 90.25 21 TYR B O 1
ATOM 766 N N . ASP B 1 22 ? 3.348 13.703 -2.848 1 90.94 22 ASP B N 1
ATOM 767 C CA . ASP B 1 22 ? 2.719 12.875 -1.825 1 90.94 22 ASP B CA 1
ATOM 768 C C . ASP B 1 22 ? 1.29 12.508 -2.221 1 90.94 22 ASP B C 1
ATOM 770 O O . ASP B 1 22 ? 0.849 11.383 -1.988 1 90.94 22 ASP B O 1
ATOM 774 N N . GLN B 1 23 ? 0.63 13.469 -2.768 1 93.56 23 GLN B N 1
ATOM 775 C CA . GLN B 1 23 ? -0.74 13.227 -3.213 1 93.56 23 GLN B CA 1
ATOM 776 C C . GLN B 1 23 ? -0.784 12.18 -4.32 1 93.56 23 GLN B C 1
ATOM 778 O O . GLN B 1 23 ? -1.667 11.32 -4.336 1 93.56 23 GLN B O 1
ATOM 783 N N . SER B 1 24 ? 0.107 12.242 -5.219 1 91.94 24 SER B N 1
ATOM 784 C CA . SER B 1 24 ? 0.172 11.297 -6.324 1 91.94 24 SER B CA 1
ATOM 785 C C . SER B 1 24 ? 0.472 9.883 -5.824 1 91.94 24 SER B C 1
ATOM 787 O O . SER B 1 24 ? -0.106 8.914 -6.312 1 91.94 24 SER B O 1
ATOM 789 N N . ARG B 1 25 ? 1.289 9.766 -4.891 1 93.38 25 ARG B N 1
ATOM 790 C CA . ARG B 1 25 ? 1.663 8.469 -4.328 1 93.38 25 ARG B CA 1
ATOM 791 C C . ARG B 1 25 ? 0.502 7.855 -3.555 1 93.38 25 ARG B C 1
ATOM 793 O O . ARG B 1 25 ? 0.318 6.637 -3.57 1 93.38 25 ARG B O 1
ATOM 800 N N . ALA B 1 26 ? -0.162 8.758 -2.912 1 94 26 ALA B N 1
ATOM 801 C CA . ALA B 1 26 ? -1.266 8.312 -2.066 1 94 26 ALA B CA 1
ATOM 802 C C . ALA B 1 26 ? -2.336 7.602 -2.891 1 94 26 ALA B C 1
ATOM 804 O O . ALA B 1 26 ? -3.064 6.75 -2.375 1 94 26 ALA B O 1
ATOM 805 N N . LYS B 1 27 ? -2.352 7.902 -4.191 1 95.56 27 LYS B N 1
ATOM 806 C CA . LYS B 1 27 ? -3.379 7.34 -5.066 1 95.56 27 LYS B CA 1
ATOM 807 C C . LYS B 1 27 ? -3.133 5.855 -5.32 1 95.56 27 LYS B C 1
ATOM 809 O O . LYS B 1 27 ? -4.066 5.109 -5.617 1 95.56 27 LYS B O 1
ATOM 814 N N . THR B 1 28 ? -1.928 5.406 -5.129 1 96.94 28 THR B N 1
ATOM 815 C CA . THR B 1 28 ? -1.593 4.023 -5.453 1 96.94 28 THR B CA 1
ATOM 816 C C . THR B 1 28 ? -1.055 3.295 -4.227 1 96.94 28 THR B C 1
ATOM 818 O O . THR B 1 28 ? -0.416 2.248 -4.352 1 96.94 28 THR B O 1
ATOM 821 N N . ARG B 1 29 ? -1.316 3.893 -3.031 1 97.69 29 ARG B N 1
ATOM 822 C CA . ARG B 1 29 ? -0.941 3.225 -1.788 1 97.69 29 ARG B CA 1
ATOM 823 C C . ARG B 1 29 ? -2.068 2.328 -1.287 1 97.69 29 ARG B C 1
ATOM 825 O O . ARG B 1 29 ? -3.244 2.693 -1.371 1 97.69 29 ARG B O 1
ATOM 832 N N . ILE B 1 30 ? -1.687 1.125 -0.8 1 97.94 30 ILE B N 1
ATOM 833 C CA . ILE B 1 30 ? -2.66 0.166 -0.291 1 97.94 30 ILE B CA 1
ATOM 834 C C . ILE B 1 30 ? -2.18 -0.399 1.044 1 97.94 30 ILE B C 1
ATOM 836 O O . ILE B 1 30 ? -0.984 -0.367 1.344 1 97.94 30 ILE B O 1
ATOM 840 N N . ASN B 1 31 ? -3.121 -0.837 1.897 1 97.94 31 ASN B N 1
ATOM 841 C CA . ASN B 1 31 ? -2.812 -1.509 3.154 1 97.94 31 ASN B CA 1
ATOM 842 C C . ASN B 1 31 ? -2.744 -3.023 2.98 1 97.94 31 ASN B C 1
ATOM 844 O O . ASN B 1 31 ? -3.742 -3.658 2.635 1 97.94 31 ASN B O 1
ATOM 848 N N . ILE B 1 32 ? -1.577 -3.586 3.289 1 98.44 32 ILE B N 1
ATOM 849 C CA . ILE B 1 32 ? -1.443 -5.02 3.064 1 98.44 32 ILE B CA 1
ATOM 850 C C . ILE B 1 32 ? -1.441 -5.754 4.406 1 98.44 32 ILE B C 1
ATOM 852 O O . ILE B 1 32 ? -1.332 -6.98 4.449 1 98.44 32 ILE B O 1
ATOM 856 N N . GLY B 1 33 ? -1.555 -5.055 5.453 1 96.25 33 GLY B N 1
ATOM 857 C CA . GLY B 1 33 ? -1.827 -5.609 6.77 1 96.25 33 GLY B CA 1
ATOM 858 C C . GLY B 1 33 ? -0.799 -6.633 7.215 1 96.25 33 GLY B C 1
ATOM 859 O O . GLY B 1 33 ? 0.401 -6.352 7.223 1 96.25 33 GLY B O 1
ATOM 860 N N . GLU B 1 34 ? -1.345 -7.855 7.457 1 96.56 34 GLU B N 1
ATOM 861 C CA . GLU B 1 34 ? -0.524 -8.898 8.062 1 96.56 34 GLU B CA 1
ATOM 862 C C . GLU B 1 34 ? 0.521 -9.422 7.078 1 96.56 34 GLU B C 1
ATOM 864 O O . GLU B 1 34 ? 1.491 -10.07 7.477 1 96.56 34 GLU B O 1
ATOM 869 N N . ALA B 1 35 ? 0.388 -9.125 5.855 1 98.06 35 ALA B N 1
ATOM 870 C CA . ALA B 1 35 ? 1.307 -9.617 4.832 1 98.06 35 ALA B CA 1
ATOM 871 C C . ALA B 1 35 ? 2.576 -8.773 4.781 1 98.06 35 ALA B C 1
ATOM 873 O O . ALA B 1 35 ? 3.547 -9.141 4.113 1 98.06 35 ALA B O 1
ATOM 874 N N . PHE B 1 36 ? 2.658 -7.793 5.582 1 98.31 36 PHE B N 1
ATOM 875 C CA . PHE B 1 36 ? 3.693 -6.777 5.438 1 98.31 36 PHE B CA 1
ATOM 876 C C . PHE B 1 36 ? 5.078 -7.391 5.602 1 98.31 36 PHE B C 1
ATOM 878 O O . PHE B 1 36 ? 5.969 -7.156 4.781 1 98.31 36 PHE B O 1
ATOM 885 N N . GLN B 1 37 ? 5.203 -8.156 6.637 1 97.94 37 GLN B N 1
ATOM 886 C CA . GLN B 1 37 ? 6.527 -8.719 6.883 1 97.94 37 GLN B CA 1
ATOM 887 C C . GLN B 1 37 ? 6.926 -9.688 5.773 1 97.94 37 GLN B C 1
ATOM 889 O O . GLN B 1 37 ? 8.07 -9.672 5.309 1 97.94 37 GLN B O 1
ATOM 894 N N . ARG B 1 38 ? 6.039 -10.492 5.344 1 97.5 38 ARG B N 1
ATOM 895 C CA . ARG B 1 38 ? 6.312 -11.422 4.25 1 97.5 38 ARG B CA 1
ATOM 896 C C . ARG B 1 38 ? 6.633 -10.672 2.961 1 97.5 38 ARG B C 1
ATOM 898 O O . ARG B 1 38 ? 7.477 -11.109 2.178 1 97.5 38 ARG B O 1
ATOM 905 N N . TRP 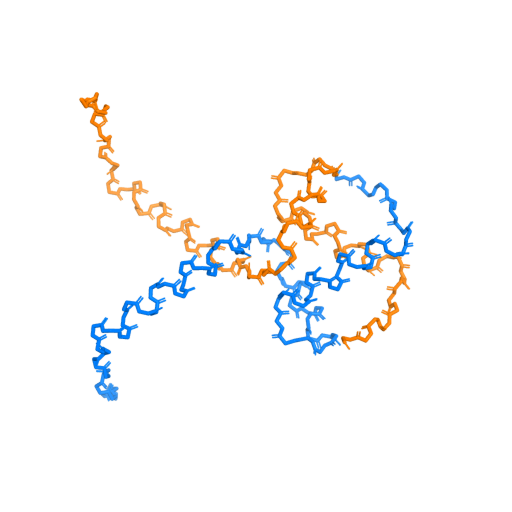B 1 39 ? 5.941 -9.617 2.811 1 97.88 39 TRP B N 1
ATOM 906 C CA . TRP B 1 39 ? 6.148 -8.766 1.646 1 97.88 39 TRP B CA 1
ATOM 907 C C . TRP B 1 39 ? 7.566 -8.203 1.633 1 97.88 39 TRP B C 1
ATOM 909 O O . TRP B 1 39 ? 8.25 -8.242 0.605 1 97.88 39 TRP B O 1
ATOM 919 N N . ARG B 1 40 ? 7.992 -7.715 2.801 1 98 40 ARG B N 1
ATOM 920 C CA . ARG B 1 40 ? 9.336 -7.16 2.932 1 98 40 ARG B CA 1
ATOM 921 C C . ARG B 1 40 ? 10.398 -8.234 2.727 1 98 40 ARG B C 1
ATOM 923 O O . ARG B 1 40 ? 11.422 -7.996 2.088 1 98 40 ARG B O 1
ATOM 930 N N . ASP B 1 41 ? 10.156 -9.383 3.225 1 97.5 41 ASP B N 1
ATOM 931 C CA . ASP B 1 41 ? 11.078 -10.508 3.072 1 97.5 41 ASP B CA 1
ATOM 932 C C . ASP B 1 41 ? 11.234 -10.891 1.604 1 97.5 41 ASP B C 1
ATOM 934 O O . ASP B 1 41 ? 12.344 -11.164 1.143 1 97.5 41 ASP B O 1
ATOM 938 N N . LEU B 1 42 ? 10.188 -10.938 0.929 1 95.25 42 LEU B N 1
ATOM 939 C CA . LEU B 1 42 ? 10.234 -11.289 -0.488 1 95.25 42 LEU B CA 1
ATOM 940 C C . LEU B 1 42 ? 10.977 -10.219 -1.283 1 95.25 42 LEU B C 1
ATOM 942 O O . LEU B 1 42 ? 11.742 -10.531 -2.193 1 95.25 42 LEU B O 1
ATOM 946 N N . ARG B 1 43 ? 10.688 -8.938 -0.935 1 97.25 43 ARG B N 1
ATOM 947 C CA . ARG B 1 43 ? 11.367 -7.844 -1.619 1 97.25 43 ARG B CA 1
ATOM 948 C C . ARG B 1 43 ? 12.875 -7.953 -1.477 1 97.25 43 ARG B C 1
ATOM 950 O O . ARG B 1 43 ? 13.617 -7.762 -2.445 1 97.25 43 A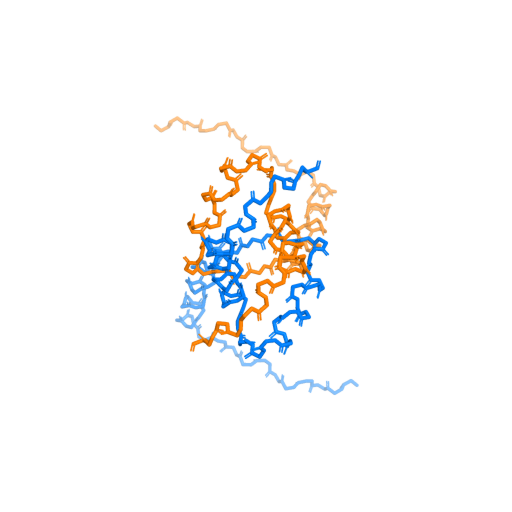RG B O 1
ATOM 957 N N . GLU B 1 44 ? 13.32 -8.273 -0.276 1 97.12 44 GLU B N 1
ATOM 958 C CA . GLU B 1 44 ? 14.742 -8.422 -0.007 1 97.12 44 GLU B CA 1
ATOM 959 C C . GLU B 1 44 ? 15.305 -9.68 -0.668 1 97.12 44 GLU B C 1
ATOM 961 O O . GLU B 1 44 ? 16.406 -9.656 -1.231 1 97.12 44 GLU B O 1
ATOM 966 N N . LEU B 1 45 ? 14.586 -10.695 -0.581 1 94.25 45 LEU B N 1
ATOM 967 C CA . LEU B 1 45 ? 15.016 -11.977 -1.14 1 94.25 45 LEU B CA 1
ATOM 968 C C . LEU B 1 45 ? 15.258 -11.859 -2.641 1 94.25 45 LEU B C 1
ATOM 970 O O . LEU B 1 45 ? 16.234 -12.398 -3.16 1 94.25 45 LEU B O 1
ATOM 974 N N . LYS B 1 46 ? 14.359 -11.141 -3.326 1 93.81 46 LYS B N 1
ATOM 975 C CA . LYS B 1 46 ? 14.438 -11.039 -4.781 1 93.81 46 LYS B CA 1
ATOM 976 C C . LYS B 1 46 ? 15.273 -9.836 -5.207 1 93.81 46 LYS B C 1
ATOM 978 O O . LYS B 1 46 ? 15.508 -9.625 -6.398 1 93.81 46 LYS B O 1
ATOM 983 N N . GLY B 1 47 ? 15.68 -9.047 -4.309 1 95.94 47 GLY B N 1
ATOM 984 C CA . GLY B 1 47 ? 16.547 -7.91 -4.586 1 95.94 47 GLY B CA 1
ATOM 985 C C . GLY B 1 47 ? 15.828 -6.777 -5.297 1 95.94 47 GLY B C 1
ATOM 986 O O . GLY B 1 47 ? 16.391 -6.145 -6.191 1 95.94 47 GLY B O 1
ATOM 987 N N . MET B 1 48 ? 14.586 -6.609 -4.977 1 95.81 48 MET B N 1
ATOM 988 C CA . MET B 1 48 ? 13.797 -5.551 -5.59 1 95.81 48 MET B CA 1
ATOM 989 C C . MET B 1 48 ? 13.938 -4.246 -4.812 1 95.81 48 MET B C 1
ATOM 991 O O . MET B 1 48 ? 14.094 -4.258 -3.592 1 95.81 48 MET B O 1
ATOM 995 N N . LYS B 1 49 ? 13.828 -3.162 -5.508 1 96.31 49 LYS B N 1
ATOM 996 C CA . LYS B 1 49 ? 14.086 -1.859 -4.902 1 96.31 49 LYS B CA 1
ATOM 997 C C . LYS B 1 49 ? 12.812 -1.259 -4.316 1 96.31 49 LYS B C 1
ATOM 999 O O . LYS B 1 49 ? 12.867 -0.503 -3.344 1 96.31 49 LYS B O 1
ATOM 1004 N N . THR B 1 50 ? 11.625 -1.609 -4.957 1 97.62 50 THR B N 1
ATOM 1005 C CA . THR B 1 50 ? 10.398 -0.929 -4.559 1 97.62 50 THR B CA 1
ATOM 1006 C C . THR B 1 50 ? 9.273 -1.933 -4.344 1 97.62 50 THR B C 1
ATOM 1008 O O . THR B 1 50 ? 9.328 -3.055 -4.848 1 97.62 50 THR B O 1
ATOM 1011 N N . ASP B 1 51 ? 8.328 -1.454 -3.629 1 98.19 51 ASP B N 1
ATOM 1012 C CA . ASP B 1 51 ? 7.129 -2.258 -3.434 1 98.19 51 ASP B CA 1
ATOM 1013 C C . ASP B 1 51 ? 6.363 -2.43 -4.742 1 98.19 51 ASP B C 1
ATOM 1015 O O . ASP B 1 51 ? 5.715 -3.455 -4.961 1 98.19 51 ASP B O 1
ATOM 1019 N N . ALA B 1 52 ? 6.441 -1.465 -5.59 1 98.19 52 ALA B N 1
ATOM 1020 C CA . ALA B 1 52 ? 5.812 -1.556 -6.902 1 98.19 52 ALA B CA 1
ATOM 1021 C C . ALA B 1 52 ? 6.367 -2.734 -7.699 1 98.19 52 ALA B C 1
ATOM 1023 O O . ALA B 1 52 ? 5.621 -3.434 -8.383 1 98.19 52 ALA B O 1
ATOM 1024 N N . GLU B 1 53 ? 7.641 -2.977 -7.547 1 97.81 53 GLU B N 1
ATOM 1025 C CA . GLU B 1 53 ? 8.273 -4.094 -8.242 1 97.81 53 GLU B CA 1
ATOM 1026 C C . GLU B 1 53 ? 7.773 -5.43 -7.703 1 97.81 53 GLU B C 1
ATOM 1028 O O . GLU B 1 53 ? 7.555 -6.371 -8.469 1 97.81 53 GLU B O 1
ATOM 1033 N N . VAL B 1 54 ? 7.602 -5.512 -6.469 1 97.56 54 VAL B N 1
ATOM 1034 C CA . VAL B 1 54 ? 7.098 -6.734 -5.855 1 97.56 54 VAL B CA 1
ATOM 1035 C C . VAL B 1 54 ? 5.688 -7.027 -6.363 1 97.56 54 VAL B C 1
ATOM 1037 O O . VAL B 1 54 ? 5.363 -8.172 -6.695 1 97.56 54 VAL B O 1
ATOM 1040 N N . ALA B 1 55 ? 4.926 -5.969 -6.414 1 98.12 55 ALA B N 1
ATOM 1041 C CA . ALA B 1 55 ? 3.541 -6.125 -6.855 1 98.12 55 ALA B CA 1
ATOM 1042 C C . ALA B 1 55 ? 3.479 -6.621 -8.297 1 98.12 55 ALA B C 1
ATOM 1044 O O . ALA B 1 55 ? 2.719 -7.539 -8.609 1 98.12 55 ALA B O 1
ATOM 1045 N N . VAL B 1 56 ? 4.262 -6.035 -9.141 1 97.06 56 VAL B N 1
ATOM 1046 C CA . VAL B 1 56 ? 4.301 -6.449 -10.539 1 97.06 56 VAL B CA 1
ATOM 1047 C C . VAL B 1 56 ? 4.785 -7.895 -10.641 1 97.06 56 VAL B C 1
ATOM 1049 O O . VAL B 1 56 ? 4.227 -8.695 -11.398 1 97.06 56 VAL B O 1
ATOM 1052 N N . PHE B 1 57 ? 5.809 -8.211 -9.883 1 94.75 57 PHE B N 1
ATOM 1053 C CA . PHE B 1 57 ? 6.379 -9.547 -9.875 1 94.75 57 PHE B CA 1
ATOM 1054 C C . PHE B 1 57 ? 5.328 -10.578 -9.477 1 94.75 57 PHE B C 1
ATOM 1056 O O . PHE B 1 57 ? 5.168 -11.602 -10.141 1 94.75 57 PHE B O 1
ATOM 1063 N N . LEU B 1 58 ? 4.574 -10.32 -8.406 1 94 58 LEU B N 1
ATOM 1064 C CA . LEU B 1 58 ? 3.582 -11.266 -7.906 1 94 58 LEU B CA 1
ATOM 1065 C C . LEU B 1 58 ? 2.408 -11.391 -8.875 1 94 58 LEU B C 1
ATOM 1067 O O . LEU B 1 58 ? 1.903 -12.484 -9.109 1 94 58 LEU B O 1
ATOM 1071 N N . LEU B 1 59 ? 2.035 -10.328 -9.453 1 94.56 59 LEU B N 1
ATOM 1072 C CA . LEU B 1 59 ? 0.927 -10.344 -10.398 1 94.56 59 LEU B CA 1
ATOM 1073 C C . LEU B 1 59 ? 1.321 -11.07 -11.68 1 94.56 59 LEU B C 1
ATOM 1075 O O . LEU B 1 59 ? 0.512 -11.797 -12.266 1 94.56 59 LEU B O 1
ATOM 1079 N N . ASP B 1 60 ? 2.531 -10.82 -12.07 1 92 60 ASP B N 1
ATOM 1080 C CA . ASP B 1 60 ? 3.023 -11.516 -13.258 1 92 60 ASP B CA 1
ATOM 1081 C C . ASP B 1 60 ? 3.072 -13.023 -13.023 1 92 60 ASP B C 1
ATOM 1083 O O . ASP B 1 60 ? 2.699 -13.805 -13.898 1 92 60 ASP B O 1
ATOM 1087 N N . ARG B 1 61 ? 3.514 -13.375 -11.953 1 88.69 61 ARG B N 1
ATOM 1088 C CA . ARG B 1 61 ? 3.594 -14.797 -11.633 1 88.69 61 ARG B CA 1
ATOM 1089 C C . ARG B 1 61 ? 2.203 -15.414 -11.547 1 88.69 61 ARG B C 1
ATOM 1091 O O . ARG B 1 61 ? 1.997 -16.547 -11.984 1 88.69 61 ARG B O 1
ATOM 1098 N N . TRP B 1 62 ? 1.375 -14.672 -10.969 1 87.56 62 TRP B N 1
ATOM 1099 C CA . TRP B 1 62 ? -0.01 -15.125 -10.914 1 87.56 62 TRP B CA 1
ATOM 1100 C C . TRP B 1 62 ? -0.573 -15.328 -12.32 1 87.56 62 TRP B C 1
ATOM 1102 O O . TRP B 1 62 ? -1.256 -16.312 -12.586 1 87.56 62 TRP B O 1
ATOM 1112 N N . ALA B 1 63 ? -0.28 -14.5 -13.125 1 86.5 63 ALA B N 1
ATOM 1113 C CA . ALA B 1 63 ? -0.801 -14.539 -14.492 1 86.5 63 ALA B CA 1
ATOM 1114 C C . ALA B 1 63 ? -0.141 -15.648 -15.297 1 86.5 63 ALA B C 1
ATOM 1116 O O . ALA B 1 63 ? -0.768 -16.234 -16.172 1 86.5 63 ALA B O 1
ATOM 1117 N N . THR B 1 64 ? 1.094 -16.031 -14.953 1 83.19 64 THR B N 1
ATOM 1118 C CA . THR B 1 64 ? 1.863 -16.938 -15.781 1 83.19 64 THR B CA 1
ATOM 1119 C C . THR B 1 64 ? 1.829 -18.359 -15.211 1 83.19 64 THR B C 1
ATOM 1121 O O . THR B 1 64 ? 1.909 -19.328 -15.953 1 83.19 64 THR B O 1
ATOM 1124 N N . CYS B 1 65 ? 1.955 -18.484 -13.938 1 76.5 65 CYS B N 1
ATOM 1125 C CA . CYS B 1 65 ? 2.16 -19.781 -13.328 1 76.5 65 CYS B CA 1
ATOM 1126 C C . CYS B 1 65 ? 0.869 -20.594 -13.336 1 76.5 65 CYS B C 1
ATOM 1128 O O . CYS B 1 65 ? 0.904 -21.828 -13.328 1 76.5 65 CYS B O 1
ATOM 1130 N N . GLY B 1 66 ? -0.088 -20.234 -13.984 1 64.38 66 GLY B N 1
ATOM 1131 C CA . GLY B 1 66 ? -1.286 -21.062 -14.047 1 64.38 66 GLY B CA 1
ATOM 1132 C C . GLY B 1 66 ? -1.762 -21.531 -12.688 1 64.38 66 GLY B C 1
ATOM 1133 O O . GLY B 1 66 ? -2.582 -22.453 -12.594 1 64.38 66 GLY B O 1
ATOM 1134 N N . CYS B 1 67 ? -0.984 -21.328 -11.703 1 61.16 67 CYS B N 1
ATOM 1135 C CA . CYS B 1 67 ? -1.436 -21.75 -10.383 1 61.16 67 CYS B CA 1
ATOM 1136 C C . CYS B 1 67 ? -2.691 -21 -9.961 1 61.16 67 CYS B C 1
ATOM 1138 O O . CYS B 1 67 ? -2.623 -20.062 -9.156 1 61.16 67 CYS B O 1
ATOM 1140 N N . HIS B 1 68 ? -3.451 -20.688 -10.898 1 59.91 68 HIS B N 1
ATOM 1141 C CA . HIS B 1 68 ? -4.707 -19.984 -10.641 1 59.91 68 HIS B CA 1
ATOM 1142 C C . HIS B 1 68 ? -5.57 -20.766 -9.648 1 59.91 68 HIS B C 1
ATOM 1144 O O . HIS B 1 68 ? -6.773 -20.516 -9.539 1 59.91 68 HIS B O 1
ATOM 1150 N N . GLY B 1 69 ? -4.91 -21.656 -8.992 1 52.81 69 GLY B N 1
ATOM 1151 C CA . GLY B 1 69 ? -5.789 -22.469 -8.156 1 52.81 69 GLY B CA 1
ATOM 1152 C C . GLY B 1 69 ? -6.531 -21.656 -7.113 1 52.81 69 GLY B C 1
ATOM 1153 O O . GLY B 1 69 ? -6.148 -20.516 -6.816 1 52.81 69 GLY B O 1
ATOM 1154 N N . ASN B 1 70 ? -7.863 -21.812 -7.02 1 51.81 70 ASN B N 1
ATOM 1155 C CA . ASN B 1 70 ? -8.867 -21.297 -6.098 1 51.81 70 ASN B CA 1
ATOM 1156 C C . ASN B 1 70 ? -8.359 -21.281 -4.66 1 51.81 70 ASN B C 1
ATOM 1158 O O . ASN B 1 70 ? -8.406 -22.297 -3.971 1 51.81 70 ASN B O 1
ATOM 1162 N N . ALA B 1 71 ? -7.289 -20.781 -4.391 1 48.28 71 ALA B N 1
ATOM 1163 C CA . ALA B 1 71 ? -7.117 -20.844 -2.941 1 48.28 71 ALA B CA 1
ATOM 1164 C C . ALA B 1 71 ? -8.266 -20.156 -2.213 1 48.28 71 ALA B C 1
ATOM 1166 O O . ALA B 1 71 ? -8.68 -19.062 -2.59 1 48.28 71 ALA B O 1
ATOM 1167 N N . ARG B 1 72 ? -9.25 -20.906 -1.791 1 41.16 72 ARG B N 1
ATOM 1168 C CA . ARG B 1 72 ? -10.367 -20.453 -0.969 1 41.16 72 ARG B CA 1
ATOM 1169 C C . ARG B 1 72 ? -9.891 -19.547 0.151 1 41.16 72 ARG B C 1
ATOM 1171 O O . ARG B 1 72 ? -8.945 -19.875 0.873 1 41.16 72 ARG B O 1
ATOM 1178 N N . PRO B 1 73 ? -10.453 -18.359 0.228 1 41.12 73 PRO B N 1
ATOM 1179 C CA . PRO B 1 73 ? -10.203 -17.641 1.479 1 41.12 73 PRO B CA 1
ATOM 1180 C C . PRO B 1 73 ? -10.617 -18.453 2.713 1 41.12 73 PRO B C 1
ATOM 1182 O O . PRO B 1 73 ? -11.516 -19.281 2.635 1 41.12 73 PRO B O 1
#

Sequence (146 aa):
MAKGRPRRIRSAEHKLKKTGYDQSRAKTRINIGEAFQRWRDLRELKGMKTDAEVAVFLLDRWATCGCHGNARPMAKGRPRRIRSAEHKLKKTGYDQSRAKTRINIGEAFQRWRDLRELKGMKTDAEVAVFLLDRWATCGCHGNARP

Foldseek 3Di:
DPPPDDDDDDDPVVVVVVVVVVVVVVVPDDDPPPCVVVLVVVCVVVVHDDSVVSVVVVVVCCVPVVPVPCPDD/DPPPDDDDDDDPVRVVVVVVVVVVVVVPDDDPPPCVVVLVVVCVVVVHDDSVVSVVVVVVCCVPVPPVPCPDD